Protein AF-A0AA42REY3-F1 (afdb_monomer)

Radius of gyration: 26.06 Å; Cα contacts (8 Å, |Δi|>4): 55; chains: 1; bounding box: 40×41×71 Å

Foldseek 3Di:
DKDWDQDPVVRDIDIDDDDPVNVVVVVVVVVVVPPVDPPCQQLNVLLVPADPVVNVVVVVVCVVVVHDPVVSSVVSNPDDPVRSVVVNVDD

Sequence (91 aa):
MSTTLVNRKQKTITTYQITDSVIESFKELNKMFKQNDTPVSLGFQRLEKLSKKKRQKLEVSFLLKGLGQKEVKNFLESMTEKEYIEFKKSK

pLDDT: mean 74.94, std 9.21, range [52.66, 85.81]

Mean predicted aligned error: 15.28 Å

Nearest PDB structures (foldseek):
  8t5h-assembly1_X  TM=3.529E-01  e=9.836E+00  Escherichia coli

Structure (mmCIF, N/CA/C/O backbone):
data_AF-A0AA42REY3-F1
#
_entry.id   AF-A0AA42REY3-F1
#
loop_
_atom_site.group_PDB
_atom_site.id
_atom_site.type_symbol
_atom_site.label_atom_id
_atom_site.label_alt_id
_atom_site.label_comp_id
_atom_site.label_asym_id
_atom_site.label_entity_id
_atom_site.label_seq_id
_atom_site.pdbx_PDB_ins_code
_atom_site.Cartn_x
_atom_site.Cartn_y
_atom_site.Cartn_z
_atom_site.occupancy
_atom_site.B_iso_or_equiv
_atom_site.auth_seq_id
_atom_site.auth_comp_id
_atom_site.auth_asym_id
_atom_site.auth_atom_id
_atom_site.pdbx_PDB_model_num
ATOM 1 N N . MET A 1 1 ? 6.199 -16.610 -32.747 1.00 55.19 1 MET A N 1
ATOM 2 C CA . MET A 1 1 ? 6.025 -15.588 -33.811 1.00 55.19 1 MET A CA 1
ATOM 3 C C . MET A 1 1 ? 7.401 -15.130 -34.274 1.00 55.19 1 MET A C 1
ATOM 5 O O . MET A 1 1 ? 8.296 -15.052 -33.440 1.00 55.19 1 MET A O 1
ATOM 9 N N . SER A 1 2 ? 7.588 -14.863 -35.567 1.00 52.66 2 SER A N 1
ATOM 10 C CA . SER A 1 2 ? 8.875 -14.435 -36.133 1.00 52.66 2 SER A CA 1
ATOM 11 C C . SER A 1 2 ? 8.756 -13.057 -36.771 1.00 52.66 2 SER A C 1
ATOM 13 O O . SER A 1 2 ? 7.871 -12.831 -37.598 1.00 52.66 2 SER A O 1
ATOM 15 N N . THR A 1 3 ? 9.660 -12.152 -36.415 1.00 63.00 3 THR A N 1
ATOM 16 C CA . THR A 1 3 ? 9.768 -10.816 -37.008 1.00 63.00 3 THR A CA 1
ATOM 17 C C . THR A 1 3 ? 11.044 -10.749 -37.829 1.00 63.00 3 THR A C 1
ATOM 19 O O . THR A 1 3 ? 12.131 -11.079 -37.353 1.00 63.00 3 THR A O 1
ATOM 22 N N . THR A 1 4 ? 10.907 -10.328 -39.082 1.00 59.56 4 THR A N 1
ATOM 23 C CA . THR A 1 4 ? 12.029 -10.234 -40.020 1.00 59.56 4 THR A CA 1
ATOM 24 C C . THR A 1 4 ? 12.329 -8.771 -40.267 1.00 59.56 4 THR A C 1
ATOM 26 O O . THR A 1 4 ? 11.437 -8.019 -40.665 1.00 59.56 4 THR A O 1
ATOM 29 N N . LEU A 1 5 ? 13.573 -8.361 -40.035 1.00 67.69 5 LEU A N 1
ATOM 30 C CA . LEU A 1 5 ? 14.010 -6.993 -40.273 1.00 67.69 5 LEU A CA 1
ATOM 31 C C . LEU A 1 5 ? 14.923 -6.981 -41.499 1.00 67.69 5 LEU A C 1
ATOM 33 O O . LEU A 1 5 ? 15.989 -7.594 -41.515 1.00 67.69 5 LEU A O 1
ATOM 37 N N . VAL A 1 6 ? 14.464 -6.312 -42.558 1.00 63.53 6 VAL A N 1
ATOM 38 C CA . VAL A 1 6 ? 15.172 -6.251 -43.841 1.00 63.53 6 VAL A CA 1
ATOM 39 C C . VAL A 1 6 ? 15.947 -4.943 -43.912 1.00 63.53 6 VAL A C 1
ATOM 41 O O . VAL A 1 6 ? 15.372 -3.880 -44.158 1.00 63.53 6 VAL A O 1
ATOM 44 N N . ASN A 1 7 ? 17.265 -5.007 -43.726 1.00 61.97 7 ASN A N 1
ATOM 45 C CA . ASN A 1 7 ? 18.121 -3.835 -43.857 1.00 61.97 7 ASN A CA 1
ATOM 46 C C . ASN A 1 7 ? 18.604 -3.689 -45.306 1.00 61.97 7 ASN A C 1
ATOM 48 O O . ASN A 1 7 ? 19.580 -4.307 -45.736 1.00 61.97 7 ASN A O 1
ATOM 52 N N . ARG A 1 8 ? 17.924 -2.825 -46.066 1.00 66.56 8 ARG A N 1
ATOM 53 C CA . ARG A 1 8 ? 18.198 -2.605 -47.497 1.00 66.56 8 ARG A CA 1
ATOM 54 C C . ARG A 1 8 ? 19.545 -1.930 -47.782 1.00 66.56 8 ARG A C 1
ATOM 56 O O . ARG A 1 8 ? 20.070 -2.107 -48.875 1.00 66.56 8 ARG A O 1
ATOM 63 N N . LYS A 1 9 ? 20.118 -1.187 -46.824 1.00 72.00 9 LYS A N 1
ATOM 64 C CA . LYS A 1 9 ? 21.407 -0.491 -47.005 1.00 72.00 9 LYS A CA 1
ATOM 65 C C . LYS A 1 9 ? 22.599 -1.446 -46.957 1.00 72.00 9 LYS A C 1
ATOM 67 O O . LYS A 1 9 ? 23.548 -1.266 -47.707 1.00 72.00 9 LYS A O 1
ATOM 72 N N . GLN A 1 10 ? 22.530 -2.461 -46.099 1.00 71.31 10 GLN A N 1
ATOM 73 C CA . GLN A 1 10 ? 23.591 -3.462 -45.927 1.00 71.31 10 GLN A CA 1
ATOM 74 C C . GLN A 1 10 ? 23.289 -4.788 -46.644 1.00 71.31 10 GLN A C 1
ATOM 76 O O . GLN A 1 10 ? 24.127 -5.680 -46.646 1.00 71.31 10 GLN A O 1
ATOM 81 N N . LYS A 1 11 ? 22.115 -4.901 -47.292 1.00 67.31 11 LYS A N 1
ATOM 82 C CA . LYS A 1 11 ? 21.613 -6.118 -47.957 1.00 67.31 11 LYS A CA 1
ATOM 83 C C . LYS A 1 11 ? 21.589 -7.348 -47.036 1.00 67.31 11 LYS A C 1
ATOM 85 O O . LYS A 1 11 ? 21.813 -8.466 -47.489 1.00 67.31 11 LYS A O 1
ATOM 90 N N . THR A 1 12 ? 21.271 -7.151 -45.760 1.00 55.56 12 THR A N 1
ATOM 91 C CA . THR A 1 12 ? 21.202 -8.234 -44.768 1.00 55.56 12 THR A CA 1
ATOM 92 C C . THR A 1 12 ? 19.761 -8.431 -44.314 1.00 55.56 12 THR A C 1
ATOM 94 O O . THR A 1 12 ? 19.038 -7.459 -44.069 1.00 55.56 12 THR A O 1
ATOM 97 N N . ILE A 1 13 ? 19.341 -9.691 -44.204 1.00 55.09 13 ILE A N 1
ATOM 98 C CA . ILE A 1 13 ? 18.052 -10.078 -43.628 1.00 55.09 13 ILE A CA 1
ATOM 99 C C . ILE A 1 13 ? 18.346 -10.737 -42.288 1.00 55.09 13 ILE A C 1
ATOM 101 O O . ILE A 1 13 ? 18.986 -11.786 -42.247 1.00 55.09 13 ILE A O 1
ATOM 105 N N . THR A 1 14 ?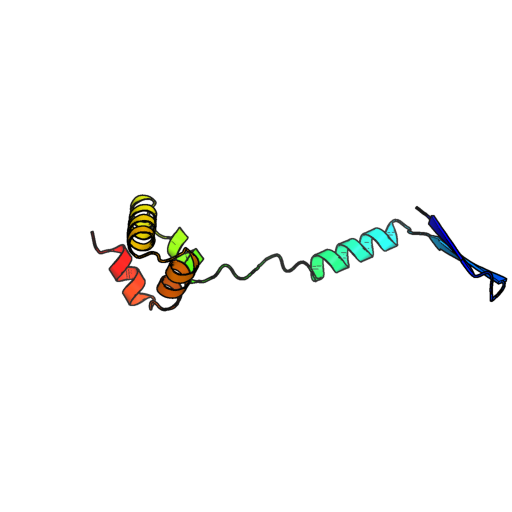 17.880 -10.120 -41.207 1.00 64.75 14 THR A N 1
ATOM 106 C CA . THR A 1 14 ? 17.992 -10.700 -39.869 1.00 64.75 14 THR A CA 1
ATOM 107 C C . THR A 1 14 ? 16.616 -11.172 -39.436 1.00 64.75 14 THR A C 1
ATOM 109 O O . THR A 1 14 ? 15.663 -10.386 -39.373 1.00 64.75 14 THR A O 1
ATOM 112 N N . THR A 1 15 ? 16.510 -12.466 -39.156 1.00 65.19 15 THR A N 1
ATOM 113 C CA . THR A 1 15 ? 15.260 -13.102 -38.745 1.00 65.19 15 THR A CA 1
ATOM 114 C C . THR A 1 15 ? 15.345 -13.424 -37.266 1.00 65.19 15 THR A C 1
ATOM 116 O O . THR A 1 15 ? 16.224 -14.171 -36.841 1.00 65.19 15 THR A O 1
ATOM 119 N N . TYR A 1 16 ? 14.431 -12.867 -36.478 1.00 71.94 16 TYR A N 1
ATOM 120 C CA . TYR A 1 16 ? 14.338 -13.160 -35.055 1.00 71.94 16 TYR A CA 1
ATOM 121 C C . TYR A 1 16 ? 13.217 -14.167 -34.838 1.00 71.94 16 TYR A C 1
ATOM 123 O O . TYR A 1 16 ? 12.054 -13.908 -35.163 1.00 71.94 16 TYR A O 1
ATOM 131 N N . GLN A 1 17 ? 13.571 -15.326 -34.291 1.00 75.69 17 GLN A N 1
ATOM 132 C CA . GLN A 1 17 ? 12.604 -16.337 -33.896 1.00 75.69 17 GLN A CA 1
ATOM 133 C C . GLN A 1 17 ? 12.407 -16.265 -32.387 1.00 75.69 17 GLN A C 1
ATOM 135 O O . GLN A 1 17 ? 13.326 -16.528 -31.615 1.00 75.69 17 GLN A O 1
ATOM 140 N N . ILE A 1 18 ? 11.196 -15.902 -31.968 1.00 75.00 18 ILE A N 1
ATOM 141 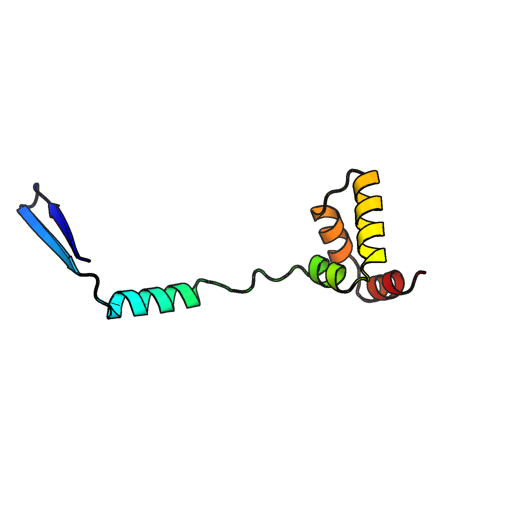C CA . ILE A 1 18 ? 10.806 -15.997 -30.564 1.00 75.00 18 ILE A CA 1
ATOM 142 C C . ILE A 1 18 ? 10.419 -17.455 -30.312 1.00 75.00 18 ILE A C 1
ATOM 144 O O . ILE A 1 18 ? 9.376 -17.904 -30.797 1.00 75.00 18 ILE A O 1
ATOM 148 N N . THR A 1 19 ? 11.282 -18.182 -29.606 1.00 81.50 19 THR A N 1
ATOM 149 C CA . THR A 1 19 ? 11.048 -19.558 -29.149 1.00 81.50 19 THR A CA 1
ATOM 150 C C . THR A 1 19 ? 10.390 -19.569 -27.773 1.00 81.50 19 THR A C 1
ATOM 152 O O . THR A 1 19 ? 10.499 -18.604 -27.012 1.00 81.50 19 THR A O 1
ATOM 155 N N . ASP A 1 20 ? 9.743 -20.681 -27.425 1.00 81.75 20 ASP A N 1
ATOM 156 C CA . ASP A 1 20 ? 9.088 -20.836 -26.120 1.00 81.75 20 ASP A CA 1
ATOM 157 C C . ASP A 1 20 ? 10.078 -20.696 -24.954 1.00 81.75 20 ASP A C 1
ATOM 159 O O . ASP A 1 20 ? 9.756 -20.069 -23.946 1.00 81.75 20 ASP A O 1
ATOM 163 N N . SER A 1 21 ? 11.325 -21.142 -25.142 1.00 81.50 21 SER A N 1
ATOM 164 C CA . SER A 1 21 ? 12.411 -20.956 -24.172 1.00 81.50 21 SER A CA 1
ATOM 165 C C . SER A 1 21 ? 12.722 -19.483 -23.887 1.00 81.50 21 SER A C 1
ATOM 167 O O . SER A 1 21 ? 12.880 -19.096 -22.733 1.00 81.50 21 SER A O 1
ATOM 169 N N . VAL A 1 22 ? 12.752 -18.627 -24.916 1.00 82.56 22 VAL A N 1
ATOM 170 C CA . VAL A 1 22 ? 12.982 -17.179 -24.758 1.00 82.56 22 VAL A CA 1
ATOM 171 C C . VAL A 1 22 ? 11.810 -16.525 -24.027 1.00 82.56 22 VAL A C 1
ATOM 173 O O . VAL A 1 22 ? 12.007 -15.632 -23.201 1.00 82.56 22 VAL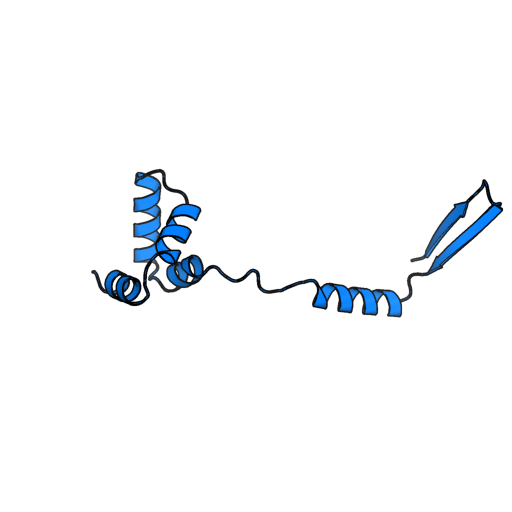 A O 1
ATOM 176 N N . ILE A 1 23 ? 10.585 -16.983 -24.294 1.00 82.56 23 ILE A N 1
ATOM 177 C CA . ILE A 1 23 ? 9.384 -16.515 -23.595 1.00 82.56 23 ILE A CA 1
ATOM 178 C C . ILE A 1 23 ? 9.447 -16.893 -22.111 1.00 82.56 23 ILE A C 1
ATOM 180 O O . ILE A 1 23 ? 9.110 -16.065 -21.262 1.00 82.56 23 ILE A O 1
ATOM 184 N N . GLU A 1 24 ? 9.881 -18.107 -21.777 1.00 83.75 24 GLU A N 1
ATOM 185 C CA . GLU A 1 24 ? 10.072 -18.544 -20.390 1.00 83.75 24 GLU A CA 1
ATOM 186 C C . GLU A 1 24 ? 11.147 -17.734 -19.668 1.00 83.75 24 GLU A C 1
ATOM 188 O O . GLU A 1 24 ? 10.857 -17.178 -18.607 1.00 83.75 24 GLU A O 1
ATOM 193 N N . SER A 1 25 ? 12.320 -17.538 -20.277 1.00 84.81 25 SER A N 1
ATOM 194 C CA . SER A 1 25 ? 13.370 -16.690 -19.697 1.00 84.81 25 SER A CA 1
ATOM 195 C C . SER A 1 25 ? 12.886 -15.254 -19.472 1.00 84.81 25 SER A C 1
ATOM 197 O O . SER A 1 25 ? 13.175 -14.643 -18.445 1.00 84.81 25 SER A O 1
ATOM 199 N N . PHE A 1 26 ? 12.079 -14.706 -20.385 1.00 83.19 26 PHE A N 1
ATOM 200 C CA . PHE A 1 26 ? 11.497 -13.374 -20.213 1.00 83.19 26 PHE A CA 1
ATOM 201 C C . PHE A 1 26 ? 10.432 -13.323 -19.106 1.00 83.19 26 PHE A C 1
ATOM 203 O O . PHE A 1 26 ? 10.303 -12.310 -18.414 1.00 83.19 26 PHE A O 1
ATOM 210 N N . LYS A 1 27 ? 9.662 -14.398 -18.896 1.00 83.00 27 LYS A N 1
ATOM 211 C CA . LYS A 1 27 ? 8.726 -14.509 -17.764 1.00 83.00 27 LYS A CA 1
ATOM 212 C C . LYS A 1 27 ? 9.468 -14.586 -16.433 1.00 83.00 27 LYS A C 1
ATOM 214 O O . LYS A 1 27 ? 9.021 -13.962 -15.475 1.00 83.00 27 LYS A O 1
ATOM 219 N N . GLU A 1 28 ? 10.575 -15.318 -16.365 1.00 82.75 28 GLU A N 1
ATOM 220 C CA . GLU A 1 28 ? 11.426 -15.391 -15.173 1.00 82.75 28 GLU A CA 1
ATOM 221 C C . GLU A 1 28 ? 12.051 -14.038 -14.847 1.00 82.75 28 GLU A C 1
ATOM 223 O O . GLU A 1 28 ? 11.903 -13.557 -13.725 1.00 82.75 28 GLU A O 1
ATOM 228 N N . LEU A 1 29 ? 12.629 -13.362 -15.844 1.00 82.12 29 LEU A N 1
ATOM 229 C CA . LEU A 1 29 ? 13.144 -12.001 -15.684 1.00 82.12 29 LEU A CA 1
ATOM 230 C C . LEU A 1 29 ? 12.040 -11.047 -15.213 1.00 82.12 29 LEU A C 1
ATOM 232 O O . LEU A 1 29 ? 12.214 -10.331 -14.231 1.00 82.12 29 LEU A O 1
ATOM 236 N N . ASN A 1 30 ? 10.856 -11.088 -15.827 1.00 77.62 30 ASN A N 1
ATOM 237 C CA . ASN A 1 30 ? 9.729 -10.273 -15.375 1.00 77.62 30 ASN A CA 1
ATOM 238 C C . ASN A 1 30 ? 9.283 -10.586 -13.945 1.00 77.62 30 ASN A C 1
ATOM 240 O O . ASN A 1 30 ? 8.831 -9.675 -13.262 1.00 77.62 30 ASN A O 1
ATOM 244 N N . LYS A 1 31 ? 9.378 -11.833 -13.473 1.00 76.81 31 LYS A N 1
ATOM 245 C CA . LYS A 1 31 ? 9.093 -12.169 -12.069 1.00 76.81 31 LYS A CA 1
ATOM 246 C C . LYS A 1 31 ? 10.151 -11.602 -11.123 1.00 76.81 31 LYS A C 1
ATOM 248 O O . LYS A 1 31 ? 9.787 -11.150 -10.048 1.00 76.81 31 LYS A O 1
ATOM 253 N N . MET A 1 32 ? 11.423 -11.590 -11.523 1.00 74.06 32 MET A N 1
ATOM 254 C CA . MET A 1 32 ? 12.504 -10.988 -10.731 1.00 74.06 32 MET A CA 1
ATOM 255 C C . MET A 1 32 ? 12.361 -9.463 -10.626 1.00 74.06 32 MET A C 1
ATOM 257 O O . MET A 1 32 ? 12.631 -8.894 -9.572 1.00 74.06 32 MET A O 1
ATOM 261 N N . PHE A 1 33 ? 11.908 -8.802 -11.698 1.00 70.06 33 PHE A N 1
ATOM 262 C CA . PHE A 1 33 ? 11.738 -7.343 -11.731 1.00 70.06 33 PHE A CA 1
ATOM 263 C C . PHE A 1 33 ? 10.359 -6.855 -11.276 1.00 70.06 33 PHE A C 1
ATOM 265 O O . PHE A 1 33 ? 10.229 -5.705 -10.855 1.00 70.06 33 PHE A O 1
ATOM 272 N N . LYS A 1 34 ? 9.325 -7.704 -11.299 1.00 61.94 34 LYS A N 1
ATOM 273 C CA . LYS A 1 34 ? 8.071 -7.437 -10.590 1.00 61.94 34 LYS A CA 1
ATOM 274 C C . LYS A 1 34 ? 8.302 -7.650 -9.099 1.00 61.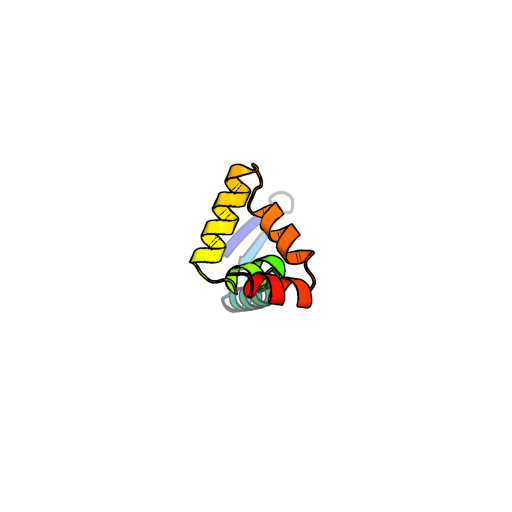94 34 LYS A C 1
ATOM 276 O O . LYS A 1 34 ? 7.976 -8.695 -8.545 1.00 61.94 34 LYS A O 1
ATOM 281 N N . GLN A 1 35 ? 8.842 -6.626 -8.446 1.00 57.66 35 GLN A N 1
ATOM 282 C CA . GLN A 1 35 ? 8.681 -6.455 -7.008 1.00 57.66 35 GLN A CA 1
ATOM 283 C C . GLN A 1 35 ? 7.178 -6.465 -6.705 1.00 57.66 35 GLN A C 1
ATOM 285 O O . GLN A 1 35 ? 6.474 -5.497 -6.980 1.00 57.66 35 GLN A O 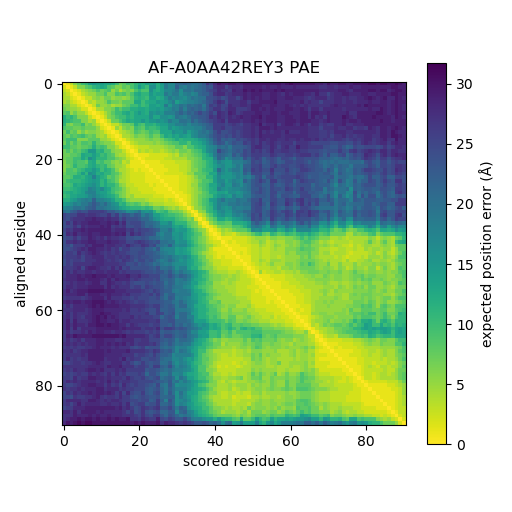1
ATOM 290 N N . ASN A 1 36 ? 6.680 -7.587 -6.187 1.00 57.38 36 ASN A N 1
ATOM 291 C CA . ASN A 1 36 ? 5.281 -7.729 -5.782 1.00 57.38 36 ASN A CA 1
ATOM 292 C C . ASN A 1 36 ? 4.933 -6.932 -4.523 1.00 57.38 36 ASN A C 1
ATOM 294 O O . ASN A 1 36 ? 3.766 -6.872 -4.161 1.00 57.38 36 ASN A O 1
ATOM 298 N N . ASP A 1 37 ? 5.899 -6.263 -3.905 1.00 57.06 37 ASP A N 1
ATOM 299 C CA . ASP A 1 37 ? 5.655 -5.453 -2.730 1.00 57.06 37 ASP A CA 1
ATOM 300 C C . ASP A 1 37 ? 6.089 -4.025 -3.029 1.00 57.06 37 ASP A C 1
ATOM 302 O O . ASP A 1 37 ? 7.210 -3.616 -2.733 1.00 57.06 37 ASP A O 1
ATOM 306 N N . THR A 1 38 ? 5.175 -3.208 -3.565 1.00 56.69 38 THR A N 1
ATOM 307 C CA . THR A 1 38 ? 5.187 -1.816 -3.108 1.00 56.69 38 THR A CA 1
ATOM 308 C C . THR A 1 38 ? 5.094 -1.908 -1.589 1.00 56.69 38 THR A C 1
ATOM 310 O O . THR A 1 38 ? 4.082 -2.444 -1.123 1.00 56.69 38 THR A O 1
ATOM 313 N N . PRO A 1 39 ? 6.105 -1.476 -0.812 1.00 57.06 39 PRO A N 1
ATOM 314 C CA . PRO A 1 39 ? 6.040 -1.591 0.632 1.00 57.06 39 PRO A CA 1
ATOM 315 C C . PRO A 1 39 ? 4.758 -0.894 1.069 1.00 57.06 39 PRO A C 1
ATOM 317 O O . PRO A 1 39 ? 4.595 0.315 0.869 1.00 57.06 39 PRO A O 1
ATOM 320 N N . VAL A 1 40 ? 3.799 -1.684 1.563 1.00 64.69 40 VAL A N 1
ATOM 321 C CA . VAL A 1 40 ? 2.525 -1.151 2.030 1.00 64.69 40 VAL A CA 1
ATOM 322 C C . VAL A 1 40 ? 2.897 -0.172 3.118 1.00 64.69 40 VAL A C 1
ATOM 324 O O . VAL A 1 40 ? 3.476 -0.558 4.132 1.00 64.69 40 VAL A O 1
ATOM 327 N N . SER A 1 41 ? 2.640 1.103 2.857 1.00 73.62 41 SER A N 1
ATOM 328 C CA . SER A 1 41 ? 3.057 2.167 3.753 1.00 73.62 41 SER A CA 1
ATOM 329 C C . SER A 1 41 ? 2.593 1.871 5.172 1.00 73.62 41 SER A C 1
ATOM 331 O O . SER A 1 41 ? 1.464 1.420 5.390 1.00 73.62 41 SER A O 1
ATOM 333 N N . LEU A 1 42 ? 3.458 2.164 6.139 1.00 78.12 42 LEU A N 1
ATOM 334 C CA . LEU A 1 42 ? 3.167 1.948 7.549 1.00 78.12 42 LEU A CA 1
ATOM 335 C C . LEU A 1 42 ? 1.862 2.648 7.964 1.00 78.12 42 LEU A C 1
ATOM 337 O O . LEU A 1 42 ? 1.075 2.089 8.727 1.00 78.12 42 LEU A O 1
ATOM 341 N N . GLY A 1 43 ? 1.583 3.828 7.402 1.00 80.81 43 GLY A N 1
ATOM 342 C CA . GLY A 1 43 ? 0.334 4.558 7.615 1.00 80.81 43 GLY A CA 1
ATOM 343 C C . GLY A 1 43 ? -0.886 3.828 7.066 1.00 80.81 43 GLY A C 1
ATOM 344 O O . GLY A 1 43 ? -1.922 3.791 7.725 1.00 80.81 43 GLY A O 1
ATOM 345 N N . PHE A 1 44 ? -0.765 3.179 5.908 1.00 78.56 44 PHE A N 1
ATOM 346 C CA . PHE A 1 44 ? -1.846 2.370 5.347 1.00 78.56 44 PHE A CA 1
ATOM 347 C C . PHE A 1 44 ? -2.095 1.099 6.169 1.00 78.56 44 PHE A C 1
ATOM 349 O O . PHE A 1 44 ? -3.237 0.820 6.529 1.00 78.56 44 PHE A O 1
ATOM 356 N N . GLN A 1 45 ? -1.036 0.394 6.582 1.00 81.50 45 GLN A N 1
ATOM 357 C CA . GLN A 1 45 ? -1.157 -0.758 7.487 1.00 81.50 45 GLN A CA 1
ATOM 358 C C . GLN A 1 45 ? -1.826 -0.364 8.814 1.00 81.50 45 GLN A C 1
ATOM 360 O O . GLN A 1 45 ? -2.658 -1.090 9.361 1.00 81.50 45 GLN A O 1
ATOM 365 N N . ARG A 1 46 ? -1.484 0.816 9.342 1.00 84.31 46 ARG A N 1
ATOM 366 C CA . ARG A 1 46 ? -2.117 1.397 10.532 1.00 84.31 46 ARG A CA 1
ATOM 367 C C . ARG A 1 46 ? -3.578 1.765 10.270 1.00 84.31 46 ARG A C 1
ATOM 369 O O . ARG A 1 46 ? -4.414 1.538 11.141 1.00 84.31 46 ARG A O 1
ATOM 376 N N . LEU A 1 47 ? -3.927 2.268 9.091 1.00 81.50 47 LEU A N 1
ATOM 377 C CA . LEU A 1 47 ? -5.313 2.568 8.729 1.00 81.50 47 LEU A CA 1
ATOM 378 C C . LEU A 1 47 ? -6.165 1.292 8.638 1.00 81.50 47 LEU A C 1
ATOM 380 O O . LEU A 1 47 ? -7.269 1.249 9.182 1.00 81.50 47 LEU A O 1
ATOM 384 N N . GLU A 1 48 ? -5.648 0.226 8.027 1.00 78.56 48 GLU A N 1
ATOM 385 C CA . GLU A 1 48 ? -6.342 -1.063 7.925 1.00 78.56 48 GLU A CA 1
ATOM 386 C C . GLU A 1 48 ? -6.576 -1.731 9.283 1.00 78.56 48 GLU A C 1
ATOM 388 O O . GLU A 1 48 ? -7.617 -2.353 9.500 1.00 78.56 48 GLU A O 1
ATOM 393 N N . LYS A 1 49 ? -5.660 -1.552 10.240 1.00 83.25 49 LYS A N 1
ATOM 394 C CA . LYS A 1 49 ? -5.803 -2.074 11.610 1.00 83.25 49 LYS A CA 1
ATOM 395 C C . LYS A 1 49 ? -6.874 -1.350 12.444 1.00 83.25 49 LYS A C 1
ATOM 397 O O . LYS A 1 49 ? -7.226 -1.829 13.531 1.00 83.25 49 LYS A O 1
ATOM 402 N N . LEU A 1 50 ? -7.410 -0.218 11.974 1.00 81.50 50 LEU A N 1
ATOM 403 C CA . LEU A 1 50 ? -8.519 0.485 12.624 1.00 81.50 50 LEU A CA 1
ATOM 404 C C . LEU A 1 50 ? -9.866 -0.187 12.330 1.00 81.50 50 LEU A C 1
ATOM 406 O O . LEU A 1 50 ? -10.089 -0.773 11.267 1.00 81.50 50 LEU A O 1
ATOM 410 N N . SER A 1 51 ? -10.817 -0.045 13.256 1.00 81.38 51 SER A N 1
ATOM 411 C CA . SER A 1 51 ? -12.194 -0.492 13.030 1.00 81.38 51 SER A CA 1
ATOM 412 C C . SER A 1 51 ? -12.873 0.337 11.932 1.00 81.38 51 SER A C 1
ATOM 414 O O . SER A 1 51 ? -12.562 1.515 11.744 1.00 81.38 51 SER A O 1
ATOM 416 N N . LYS A 1 52 ? -13.847 -0.259 11.228 1.00 81.06 52 LYS A N 1
ATOM 417 C CA . LYS A 1 52 ? -14.576 0.392 10.121 1.00 81.06 52 LYS A CA 1
ATOM 418 C C . LYS A 1 52 ? -15.169 1.753 10.518 1.00 81.06 52 LYS A C 1
ATOM 420 O O . LYS A 1 52 ? -15.017 2.723 9.786 1.00 81.06 52 LYS A O 1
ATOM 425 N N . LYS A 1 53 ? -15.749 1.851 1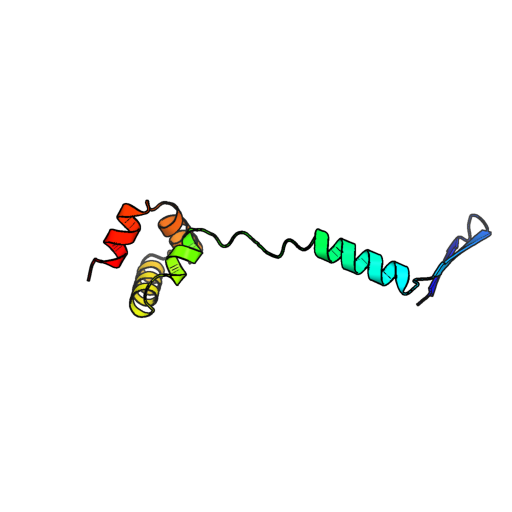1.723 1.00 79.88 53 LYS A N 1
ATOM 426 C CA . LYS A 1 53 ? -16.294 3.108 12.272 1.00 79.88 53 LYS A CA 1
ATOM 427 C C . LYS A 1 53 ? -15.219 4.185 12.476 1.00 79.88 53 LYS A C 1
ATOM 429 O O . LYS A 1 53 ? -15.467 5.352 12.195 1.00 79.88 53 LYS A O 1
ATOM 434 N N . LYS A 1 54 ? -14.023 3.809 12.951 1.00 79.44 54 LYS A N 1
ATOM 435 C CA . LYS A 1 54 ? -12.912 4.755 13.160 1.00 79.44 54 LYS A CA 1
ATOM 436 C C . LYS A 1 54 ? -12.327 5.254 11.844 1.00 79.44 54 LYS A C 1
ATOM 438 O O . LYS A 1 54 ? -12.041 6.441 11.745 1.00 79.44 54 LYS A O 1
ATOM 443 N N . ARG A 1 55 ? -12.211 4.380 10.837 1.00 78.56 55 ARG A N 1
ATOM 444 C CA . ARG A 1 55 ? -11.796 4.774 9.481 1.00 78.56 55 ARG A CA 1
ATOM 445 C C . ARG A 1 55 ? -12.751 5.801 8.885 1.00 78.56 55 ARG A C 1
ATOM 447 O O . ARG A 1 55 ? -12.302 6.871 8.509 1.00 78.56 55 ARG A O 1
ATOM 454 N N . GLN A 1 56 ? -14.057 5.535 8.936 1.00 80.06 56 GLN A N 1
ATOM 455 C CA . GLN A 1 56 ? -15.075 6.474 8.454 1.00 80.06 56 GLN A CA 1
ATOM 456 C C . GLN A 1 56 ? -15.037 7.812 9.201 1.00 80.06 56 GLN A C 1
ATOM 458 O O . GLN A 1 56 ? -15.114 8.866 8.581 1.00 80.06 56 GLN A O 1
ATOM 463 N N . LYS A 1 57 ? -14.873 7.798 10.532 1.00 81.62 57 LYS A N 1
ATOM 464 C CA . LYS A 1 57 ? -14.766 9.034 11.323 1.00 81.62 57 LYS A CA 1
ATOM 465 C C . LYS A 1 57 ? -13.528 9.850 10.943 1.00 81.62 57 LYS A C 1
ATOM 467 O O . LYS A 1 57 ? -13.631 11.066 10.824 1.00 81.62 57 LYS A O 1
ATOM 472 N N . LEU A 1 58 ? -12.384 9.190 10.740 1.00 78.38 58 LEU A N 1
ATOM 473 C CA . LEU A 1 58 ? -11.168 9.835 10.247 1.00 78.38 58 LEU A CA 1
ATOM 474 C C . LEU A 1 58 ? -11.404 10.419 8.855 1.00 78.38 58 LEU A C 1
ATOM 476 O O . LEU A 1 58 ? -11.233 11.620 8.693 1.00 78.38 58 LEU A O 1
ATOM 480 N N . GLU A 1 59 ? -11.868 9.618 7.895 1.00 75.94 59 GLU A N 1
ATOM 481 C CA . GLU A 1 59 ? -12.160 10.060 6.525 1.00 75.94 59 GLU A CA 1
ATOM 482 C C . GLU A 1 59 ? -13.081 11.284 6.503 1.00 75.94 59 GLU A C 1
ATOM 484 O O . GLU A 1 59 ? -12.750 12.275 5.863 1.00 75.94 59 GLU A O 1
ATOM 489 N N . VAL A 1 60 ? -14.171 11.279 7.278 1.00 80.12 60 VAL A N 1
ATOM 490 C CA . VAL A 1 60 ? -15.073 12.436 7.403 1.00 80.12 60 VAL A CA 1
ATOM 491 C C . VAL A 1 60 ? -14.364 13.635 8.032 1.00 80.12 60 VAL A C 1
ATOM 493 O O . VAL A 1 60 ? -14.474 14.747 7.525 1.00 80.12 60 VAL A O 1
ATOM 496 N N . SER A 1 61 ? -13.607 13.440 9.115 1.00 78.88 61 SER A N 1
ATOM 497 C CA . SER A 1 61 ? -12.888 14.538 9.775 1.00 78.88 61 SER A CA 1
ATOM 498 C C . SER A 1 61 ? -11.800 15.164 8.897 1.00 78.88 61 SER A C 1
ATOM 500 O O . SER A 1 61 ? -11.550 16.362 9.004 1.00 78.88 61 SER A O 1
ATOM 502 N N . PHE A 1 62 ? -11.174 14.375 8.021 1.00 77.94 62 PHE A N 1
ATOM 503 C CA . PHE A 1 62 ? -10.179 14.857 7.070 1.00 77.94 62 PHE A CA 1
ATOM 504 C C . PHE A 1 62 ? -10.841 15.552 5.883 1.00 77.94 62 PHE A C 1
ATOM 506 O O . PHE A 1 62 ? -10.423 16.655 5.544 1.00 77.94 62 PHE A O 1
ATOM 513 N N . LEU A 1 63 ? -11.939 15.003 5.351 1.00 77.19 63 LEU A N 1
ATOM 514 C CA . LEU A 1 63 ? -12.751 15.665 4.325 1.00 77.19 63 LEU A CA 1
ATOM 515 C C . LEU A 1 63 ? -13.240 17.044 4.790 1.00 77.19 63 LEU A C 1
ATOM 517 O O . LEU A 1 63 ? -13.118 18.014 4.050 1.00 77.19 63 LEU A O 1
ATOM 521 N N . LEU A 1 64 ? -13.712 17.162 6.037 1.00 79.38 64 LEU A N 1
ATOM 522 C CA . LEU A 1 64 ? -14.136 18.441 6.627 1.00 79.38 64 LEU A CA 1
ATOM 523 C C . LEU A 1 64 ? -12.992 19.452 6.785 1.00 79.38 64 LEU A C 1
ATOM 525 O O . LEU A 1 64 ? -13.237 20.654 6.811 1.00 79.38 64 LEU A O 1
ATOM 529 N N . LYS A 1 65 ? -11.749 18.976 6.892 1.00 77.69 65 LYS A N 1
ATOM 530 C CA . LYS A 1 65 ? -10.545 19.814 6.959 1.00 77.69 65 LYS A CA 1
ATOM 531 C C . LYS A 1 65 ? -9.916 20.073 5.585 1.00 77.69 65 LYS A C 1
ATOM 533 O O . LYS A 1 65 ? -8.870 20.709 5.527 1.00 77.69 65 LYS A O 1
ATOM 538 N N . GLY A 1 66 ? -10.520 19.577 4.501 1.00 76.38 66 GLY A N 1
ATOM 539 C CA . GLY A 1 66 ? -9.954 19.643 3.150 1.00 76.38 66 GLY A CA 1
ATOM 540 C C . GLY A 1 66 ? -8.701 18.782 2.961 1.00 76.38 66 GLY A C 1
ATOM 541 O O . GLY A 1 66 ? -7.987 18.958 1.979 1.00 76.38 66 GLY A O 1
ATOM 542 N N . LEU A 1 67 ? -8.430 17.867 3.896 1.00 71.62 67 LEU A N 1
ATOM 543 C CA . LEU A 1 67 ? -7.240 17.030 3.901 1.00 71.62 67 LEU A CA 1
ATOM 544 C C . LEU A 1 67 ? -7.505 15.723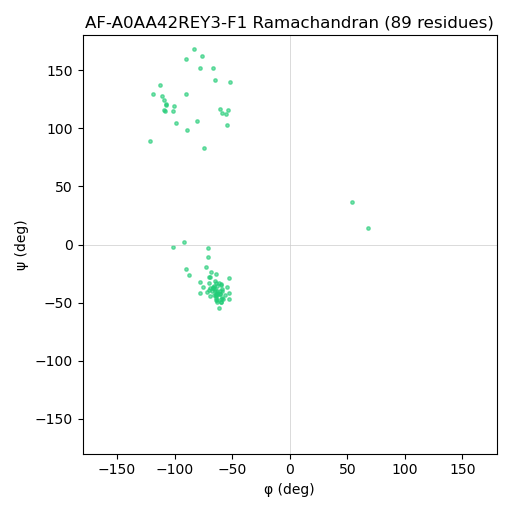 3.133 1.00 71.62 67 LEU A C 1
ATOM 546 O O . LEU A 1 67 ? -8.493 15.022 3.369 1.00 71.62 67 LEU A O 1
ATOM 550 N N . GLY A 1 68 ? -6.621 15.386 2.198 1.00 73.50 68 GLY A N 1
ATOM 551 C CA . GLY A 1 68 ? -6.718 14.211 1.336 1.00 73.50 68 GLY A CA 1
ATOM 552 C C . GLY A 1 68 ? -6.189 12.929 1.988 1.00 73.50 68 GLY A C 1
ATOM 553 O O . GLY A 1 68 ? -5.473 12.948 2.989 1.00 73.50 68 GLY A O 1
ATOM 554 N N . GLN A 1 69 ? -6.459 11.776 1.363 1.00 72.69 69 GLN A N 1
ATOM 555 C CA . GLN A 1 69 ? -5.984 10.459 1.834 1.00 72.69 69 GLN A CA 1
ATOM 556 C C . GLN A 1 69 ? -4.461 10.396 2.071 1.00 72.69 69 GLN A C 1
ATOM 558 O O . GLN A 1 69 ? -3.991 9.653 2.933 1.00 72.69 69 GLN A O 1
ATOM 563 N N . LYS A 1 70 ? -3.679 11.196 1.337 1.00 77.31 70 LYS A N 1
ATOM 564 C CA . LYS A 1 70 ? -2.222 11.289 1.495 1.00 77.31 70 LYS A CA 1
ATOM 565 C C . LYS A 1 70 ? -1.810 11.883 2.848 1.00 77.31 70 LYS A C 1
ATOM 567 O O . LYS A 1 70 ? -0.830 11.435 3.430 1.00 77.31 70 LYS A O 1
ATOM 572 N N . GLU A 1 71 ? -2.557 12.840 3.382 1.00 76.75 71 GLU A N 1
ATOM 573 C CA . GLU A 1 71 ? -2.244 13.462 4.675 1.00 76.75 71 GLU A CA 1
ATOM 574 C C . GLU A 1 71 ? -2.659 12.568 5.838 1.00 76.75 71 GLU A C 1
ATOM 576 O O . GLU A 1 71 ? -1.954 12.505 6.839 1.00 76.75 71 GLU A O 1
ATOM 581 N N . VAL A 1 72 ? -3.733 11.790 5.669 1.00 77.81 72 VAL A N 1
ATOM 582 C CA . VAL A 1 72 ? -4.107 10.721 6.609 1.00 77.81 72 VAL A CA 1
ATOM 583 C C . VAL A 1 72 ? -2.989 9.698 6.727 1.00 77.81 72 VAL A C 1
ATOM 585 O O . VAL A 1 72 ? -2.609 9.295 7.825 1.00 77.81 72 VAL A O 1
ATOM 588 N N . LYS A 1 73 ? -2.449 9.292 5.578 1.00 78.75 73 LYS A N 1
ATOM 589 C CA . LYS A 1 73 ? -1.325 8.369 5.495 1.00 78.75 73 LYS A CA 1
ATOM 590 C C . LYS A 1 73 ? -0.102 8.940 6.211 1.00 78.75 73 LYS A C 1
ATOM 592 O O . LYS A 1 73 ? 0.437 8.257 7.073 1.00 78.75 73 LYS A O 1
ATOM 597 N N . ASN A 1 74 ? 0.265 10.190 5.931 1.00 82.50 74 ASN A N 1
ATOM 598 C CA . ASN A 1 74 ? 1.400 10.854 6.576 1.00 82.50 74 ASN A CA 1
ATOM 599 C C . ASN A 1 74 ? 1.204 11.003 8.092 1.00 82.50 74 ASN A C 1
ATOM 601 O O . ASN A 1 74 ? 2.122 10.722 8.852 1.00 82.50 74 ASN A O 1
ATOM 605 N N . PHE A 1 75 ? 0.005 11.386 8.541 1.00 83.00 75 PHE A N 1
ATOM 606 C CA . PHE A 1 75 ? -0.336 11.481 9.962 1.00 83.00 75 PHE A CA 1
ATOM 607 C C . P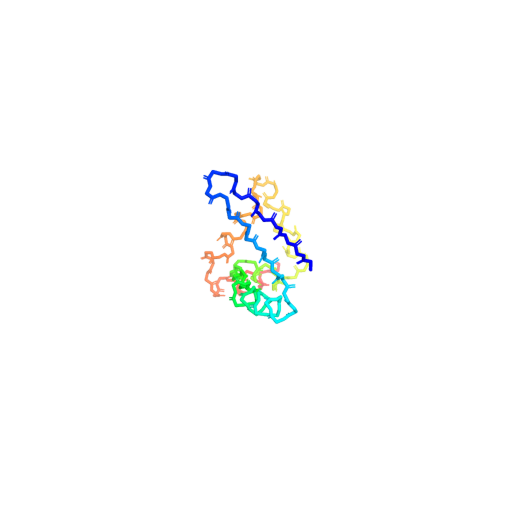HE A 1 75 ? -0.189 10.126 10.661 1.00 83.00 75 PHE A C 1
ATOM 609 O O . PHE A 1 75 ? 0.423 10.017 11.721 1.00 83.00 75 PHE A O 1
ATOM 616 N N . LEU A 1 76 ? -0.719 9.067 10.045 1.00 83.44 76 LEU A N 1
ATOM 617 C CA . LEU A 1 76 ? -0.595 7.720 10.584 1.00 83.44 76 LEU A CA 1
ATOM 618 C C . LEU A 1 76 ? 0.834 7.193 10.502 1.00 83.44 76 LEU A C 1
ATOM 620 O O . LEU A 1 76 ? 1.179 6.368 11.335 1.00 83.44 76 LEU A O 1
ATOM 624 N N . GLU A 1 77 ? 1.660 7.624 9.548 1.00 84.94 77 GLU A N 1
ATOM 625 C CA . GLU A 1 77 ? 3.091 7.292 9.476 1.00 84.94 77 GLU A CA 1
ATOM 626 C C . GLU A 1 77 ? 3.903 8.004 10.560 1.00 84.94 77 GLU A C 1
ATOM 628 O O . GLU A 1 77 ? 4.758 7.369 11.173 1.00 84.94 77 GLU A O 1
ATOM 633 N N . SER A 1 78 ? 3.608 9.275 10.844 1.00 85.81 78 SER A N 1
ATOM 634 C CA . SER A 1 78 ? 4.335 10.073 11.837 1.00 85.81 78 SER A CA 1
ATOM 635 C C . SER A 1 78 ? 4.038 9.680 13.284 1.00 85.81 78 SER A C 1
ATOM 637 O O . SER A 1 78 ? 4.823 10.005 14.168 1.00 85.81 78 SER A O 1
ATOM 639 N N . MET A 1 79 ? 2.923 8.990 13.543 1.00 84.19 79 MET A N 1
ATOM 640 C CA . MET A 1 79 ? 2.591 8.519 14.889 1.00 84.19 79 MET A CA 1
ATOM 641 C C . MET A 1 79 ? 3.588 7.474 15.398 1.00 84.19 79 MET A C 1
ATOM 643 O O . MET A 1 79 ? 3.999 6.556 14.678 1.00 84.19 79 MET A O 1
ATOM 647 N N . THR A 1 80 ? 3.909 7.538 16.684 1.00 85.00 80 THR A N 1
ATOM 648 C CA . THR A 1 80 ? 4.615 6.443 17.354 1.00 85.00 80 THR A CA 1
ATOM 649 C C . THR A 1 80 ? 3.664 5.277 17.635 1.00 85.00 80 THR A C 1
ATOM 651 O O . THR A 1 80 ? 2.438 5.406 17.620 1.00 85.00 80 THR A O 1
ATOM 654 N N . GLU A 1 81 ? 4.211 4.088 17.892 1.00 80.94 81 GLU A N 1
ATOM 655 C CA . GLU A 1 81 ? 3.387 2.909 18.181 1.00 80.94 81 GLU A CA 1
ATOM 656 C C . GLU A 1 81 ? 2.556 3.074 19.465 1.00 80.94 81 GLU A C 1
ATOM 658 O O . GLU A 1 81 ? 1.395 2.665 19.504 1.00 80.94 81 GLU A O 1
ATOM 663 N N . LYS A 1 82 ? 3.107 3.753 20.481 1.00 85.25 82 LYS A N 1
ATOM 664 C CA . LYS A 1 82 ? 2.400 4.064 21.733 1.00 85.25 82 LYS A CA 1
ATOM 665 C C . LYS A 1 82 ? 1.200 4.981 21.486 1.00 85.25 82 LYS A C 1
ATOM 667 O O . LYS A 1 82 ? 0.087 4.640 21.881 1.00 85.25 82 LYS A O 1
ATOM 672 N N . GLU A 1 83 ? 1.407 6.070 20.749 1.00 83.94 83 GLU A N 1
ATOM 673 C CA . GLU A 1 83 ? 0.338 7.000 20.364 1.00 83.94 83 GLU A CA 1
ATOM 674 C C . GLU A 1 83 ? -0.739 6.301 19.529 1.00 83.94 83 GLU A C 1
ATOM 676 O O . GLU A 1 83 ? -1.933 6.528 19.720 1.00 83.94 83 GLU A O 1
ATOM 681 N N . TYR A 1 84 ? -0.342 5.410 18.613 1.00 84.00 84 TYR A N 1
ATOM 682 C CA . TYR A 1 84 ? -1.288 4.666 17.782 1.00 84.00 84 TYR A CA 1
ATOM 683 C C . TYR A 1 84 ? -2.157 3.715 18.620 1.00 84.00 84 TYR A C 1
ATOM 685 O O . TYR A 1 84 ? -3.370 3.608 18.403 1.00 84.00 84 TYR A O 1
ATOM 693 N N . ILE A 1 85 ? -1.568 3.048 19.616 1.00 82.69 85 ILE A N 1
ATOM 694 C CA . ILE A 1 85 ? -2.296 2.187 20.555 1.00 82.69 85 ILE A CA 1
ATOM 695 C C . ILE A 1 85 ? -3.284 3.007 21.395 1.00 82.69 85 ILE A C 1
ATOM 697 O O . ILE A 1 85 ? -4.432 2.586 21.562 1.00 82.69 85 ILE A O 1
ATOM 701 N N . GLU A 1 86 ? -2.883 4.175 21.894 1.00 84.00 86 GLU A N 1
ATOM 702 C CA . GLU A 1 86 ? -3.760 5.078 22.651 1.00 84.00 86 GLU A CA 1
ATOM 703 C C . GLU A 1 86 ? -4.908 5.619 21.792 1.00 84.00 86 GLU A C 1
ATOM 705 O O . GLU A 1 86 ? -6.072 5.546 22.189 1.00 84.00 86 GLU A O 1
ATOM 710 N N . PHE A 1 87 ? -4.620 6.033 20.559 1.00 79.81 87 PHE A N 1
ATOM 711 C CA . PHE A 1 87 ? -5.621 6.452 19.578 1.00 79.81 87 PHE A CA 1
ATOM 712 C C . PHE A 1 87 ? -6.630 5.336 19.247 1.00 79.81 87 PHE A C 1
ATOM 714 O O . PHE A 1 87 ? -7.828 5.569 19.042 1.00 79.81 87 PHE A O 1
ATOM 721 N N . LYS A 1 88 ? -6.189 4.073 19.236 1.00 77.31 88 LYS A N 1
ATOM 722 C CA . LYS A 1 88 ? -7.094 2.926 19.087 1.00 77.31 88 LYS A CA 1
ATOM 723 C C . LYS A 1 88 ? -7.976 2.718 20.325 1.00 77.31 88 LYS A C 1
ATOM 725 O O . LYS A 1 88 ? -9.103 2.245 20.157 1.00 77.31 88 LYS A O 1
ATOM 730 N N . LYS A 1 89 ? -7.528 3.104 21.521 1.00 78.06 89 LYS A N 1
ATOM 731 C CA . LYS A 1 89 ? -8.262 2.947 22.789 1.00 78.06 89 LYS A CA 1
ATOM 732 C C . LYS A 1 89 ? -9.215 4.099 23.114 1.00 78.06 89 LYS A C 1
ATOM 734 O O . LYS A 1 89 ? -10.209 3.838 23.785 1.00 78.06 89 LYS A O 1
ATOM 739 N N . SER A 1 90 ? -8.972 5.317 22.622 1.00 63.62 90 SER A N 1
ATOM 740 C CA . SER A 1 90 ? -9.902 6.438 22.817 1.00 63.62 90 SER A CA 1
ATOM 741 C C . SER A 1 90 ? -11.266 6.102 22.191 1.00 63.62 90 SER A C 1
ATOM 743 O O . SER A 1 90 ? -11.368 5.785 20.998 1.00 63.62 90 SER A O 1
ATOM 745 N N . LYS A 1 91 ? -12.293 6.026 23.040 1.00 52.69 91 LYS A N 1
ATOM 746 C CA . LYS A 1 91 ? -13.684 5.715 22.690 1.00 52.69 91 LYS A CA 1
ATOM 747 C C . LYS A 1 91 ? -14.444 7.012 22.471 1.00 52.69 91 LYS A C 1
ATOM 749 O O . LYS A 1 91 ? -14.286 7.905 23.325 1.00 52.69 91 LYS A O 1
#

Secondary structure (DSSP, 8-state):
-EEEEEETTTTEEEEEE--HHHHHHHHHHHHHH--S-----HHHHHHHTS-HHHHHHHHHHHHHTT--HHHHHHHHHHS-HHHHHHHHH--

Solvent-accessible surface area (backbone atoms only — not comparable to full-atom values): 5470 Å² total; per-residue (Å²): 107,71,55,73,48,75,41,78,90,79,72,44,76,51,75,47,74,61,46,72,68,58,53,49,54,50,50,53,51,48,54,71,70,49,67,88,64,72,75,75,46,66,12,53,57,55,53,67,72,43,54,72,70,55,46,51,52,48,54,51,57,29,54,77,67,74,44,52,75,68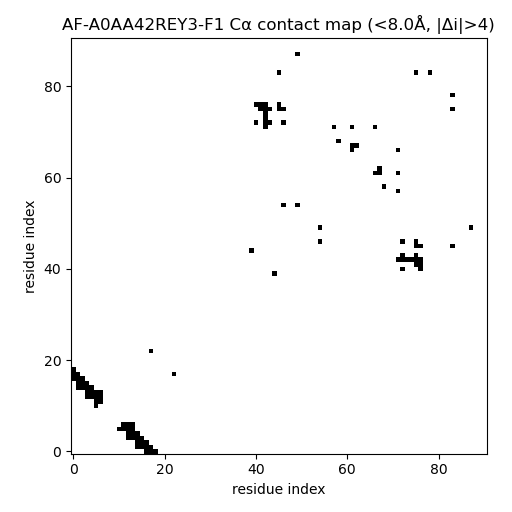,54,56,30,49,54,48,49,72,47,50,72,67,58,50,53,50,62,69,64,66,124